Protein AF-A0A1N7IU14-F1 (afdb_monomer_lite)

Radius of gyration: 16.82 Å; chains: 1; bounding box: 38×16×59 Å

Foldseek 3Di:
DDPPPPPPPDQWWKKKKKFAPPPGDIDIGDTDDPVVRVVVQVVVCVVCVRMDIDMDTDPPPPPDPPPDDDDD

Secondary structure (DSSP, 8-state):
--------PPPPEEEEEEEETTT--EEE---B-HHHHHHHHHHHHHH-TTEEEEEEEEPTT-----------

Organism: NCBI:txid80876

pLDDT: mean 79.38, std 20.06, range [40.03, 97.31]

Structure (mmCIF, N/CA/C/O backbone):
data_AF-A0A1N7IU14-F1
#
_entry.id   AF-A0A1N7IU14-F1
#
loop_
_atom_site.group_PDB
_atom_site.id
_atom_site.type_symbol
_atom_site.label_atom_id
_atom_site.label_alt_id
_atom_site.label_comp_id
_atom_site.label_asym_id
_atom_site.label_entity_id
_atom_site.label_seq_id
_atom_site.pdbx_PDB_ins_code
_atom_site.Cartn_x
_atom_site.Cartn_y
_atom_site.Cartn_z
_atom_site.occupancy
_atom_site.B_iso_or_equiv
_atom_site.auth_seq_id
_atom_site.auth_comp_id
_atom_site.auth_asym_id
_ato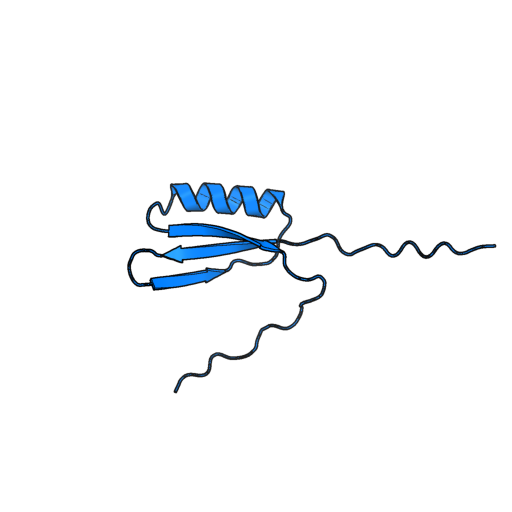m_site.auth_atom_id
_atom_site.pdbx_PDB_model_num
ATOM 1 N N . MET A 1 1 ? 27.459 5.969 -38.153 1.00 41.47 1 MET A N 1
ATOM 2 C CA . MET A 1 1 ? 26.277 5.224 -37.675 1.00 41.47 1 MET A CA 1
ATOM 3 C C . MET A 1 1 ? 26.187 5.472 -36.180 1.00 41.47 1 MET A C 1
ATOM 5 O O . MET A 1 1 ? 27.017 4.954 -35.449 1.00 41.47 1 MET A O 1
ATOM 9 N N . SER A 1 2 ? 25.303 6.375 -35.755 1.00 45.09 2 SER A N 1
ATOM 10 C CA . SER A 1 2 ? 25.155 6.756 -34.347 1.00 45.09 2 SER A CA 1
ATOM 11 C C . SER A 1 2 ? 24.300 5.714 -33.636 1.00 45.09 2 SER A C 1
ATOM 13 O O . SER A 1 2 ? 23.135 5.542 -33.978 1.00 45.09 2 SER A O 1
ATOM 15 N N . THR A 1 3 ? 24.873 4.997 -32.675 1.00 48.47 3 THR A N 1
ATOM 16 C CA . THR A 1 3 ? 24.118 4.130 -31.769 1.00 48.47 3 THR A CA 1
ATOM 17 C C . THR A 1 3 ? 23.497 5.008 -30.691 1.00 48.47 3 THR A C 1
ATOM 19 O O . THR A 1 3 ? 24.166 5.377 -29.727 1.00 48.47 3 THR A O 1
ATOM 22 N N . SER A 1 4 ? 22.231 5.382 -30.868 1.00 52.59 4 SER A N 1
ATOM 23 C CA . SER A 1 4 ? 21.416 5.928 -29.786 1.00 52.59 4 SER A CA 1
ATOM 24 C C . SER A 1 4 ? 21.307 4.857 -28.701 1.00 52.59 4 SER A C 1
ATOM 26 O O . SER A 1 4 ? 20.582 3.880 -28.860 1.00 52.59 4 SER A O 1
ATOM 28 N N . GLN A 1 5 ? 22.078 5.000 -27.622 1.00 53.50 5 GLN A N 1
ATOM 29 C CA . GLN A 1 5 ? 21.811 4.281 -26.382 1.00 53.50 5 GLN A CA 1
ATOM 30 C C . GLN A 1 5 ? 20.504 4.838 -25.825 1.00 53.50 5 GLN A C 1
ATOM 32 O O . GLN A 1 5 ? 20.500 5.835 -25.104 1.00 53.50 5 GLN A O 1
ATOM 37 N N . GLU A 1 6 ? 19.388 4.208 -26.180 1.00 55.91 6 GLU A N 1
ATOM 38 C CA . GLU A 1 6 ? 18.183 4.294 -25.370 1.00 55.91 6 GLU A CA 1
ATOM 39 C C . GLU A 1 6 ? 18.555 3.704 -24.008 1.00 55.91 6 GLU A C 1
ATOM 41 O O . GLU A 1 6 ? 18.652 2.490 -23.834 1.00 55.91 6 GLU A O 1
ATOM 46 N N . HIS A 1 7 ? 18.867 4.578 -23.048 1.00 49.56 7 HIS A N 1
ATOM 47 C CA . HIS A 1 7 ? 18.806 4.233 -21.636 1.00 49.56 7 HIS A CA 1
ATOM 48 C C . HIS A 1 7 ? 17.350 3.852 -21.374 1.00 49.56 7 HIS A C 1
ATOM 50 O O . HIS A 1 7 ? 16.530 4.707 -21.049 1.00 49.56 7 HIS A O 1
ATOM 56 N N . GLY A 1 8 ? 17.011 2.583 -21.598 1.00 53.88 8 GLY A N 1
ATOM 57 C CA . GLY A 1 8 ? 15.751 2.015 -21.160 1.00 53.88 8 GLY A CA 1
ATOM 58 C C . GLY A 1 8 ? 15.743 2.096 -19.645 1.00 53.88 8 GLY A C 1
ATOM 59 O O . GLY A 1 8 ? 16.297 1.224 -18.978 1.00 53.88 8 GLY A O 1
ATOM 60 N N . SER A 1 9 ? 15.207 3.191 -19.104 1.00 65.12 9 SER A N 1
ATOM 61 C CA . SER A 1 9 ? 14.947 3.317 -17.678 1.00 65.12 9 SER A CA 1
ATOM 62 C C . SER A 1 9 ? 14.135 2.098 -17.272 1.00 65.12 9 SER A C 1
ATOM 64 O O . SER A 1 9 ? 13.130 1.780 -17.914 1.00 65.12 9 SER A O 1
ATOM 66 N N . ALA A 1 10 ? 14.610 1.379 -16.256 1.00 70.12 10 ALA A N 1
ATOM 67 C CA . ALA A 1 10 ? 13.844 0.281 -15.701 1.00 70.12 10 ALA A CA 1
ATOM 68 C C . ALA A 1 10 ? 12.431 0.790 -15.345 1.00 70.12 10 ALA A C 1
ATOM 70 O O . ALA A 1 10 ? 12.266 1.961 -14.981 1.00 70.12 10 ALA A O 1
ATOM 71 N N . PRO A 1 11 ? 11.391 -0.037 -15.537 1.00 77.00 11 PRO A N 1
ATOM 72 C CA . PRO A 1 11 ? 10.041 0.371 -15.198 1.00 77.00 11 PRO A CA 1
ATOM 73 C C . PRO A 1 11 ? 9.964 0.645 -13.697 1.00 77.00 11 PRO A C 1
ATOM 75 O O . PRO A 1 11 ? 10.294 -0.221 -12.889 1.00 77.00 11 PRO A O 1
ATOM 78 N N . ILE A 1 12 ? 9.480 1.837 -13.346 1.00 87.19 12 ILE A N 1
ATOM 79 C CA . ILE A 1 12 ? 9.297 2.250 -11.957 1.00 87.19 12 ILE A CA 1
ATOM 80 C C . ILE A 1 12 ? 8.376 1.250 -11.251 1.00 87.19 12 ILE A C 1
ATOM 82 O O . ILE A 1 12 ? 7.207 1.098 -11.614 1.00 87.19 12 ILE A O 1
ATOM 86 N N . MET A 1 13 ? 8.896 0.618 -10.203 1.00 93.19 13 MET A N 1
ATOM 87 C CA . MET A 1 13 ? 8.134 -0.291 -9.352 1.00 93.19 13 MET A CA 1
ATOM 88 C C . MET A 1 13 ? 7.640 0.415 -8.090 1.00 93.19 13 MET A C 1
ATOM 90 O O . MET A 1 13 ? 8.279 1.328 -7.567 1.00 93.19 13 MET A O 1
ATOM 94 N N . TYR A 1 14 ? 6.517 -0.055 -7.558 1.00 94.56 14 TYR A N 1
ATOM 95 C CA . TYR A 1 14 ? 5.914 0.412 -6.314 1.00 94.56 14 TYR A CA 1
ATOM 96 C C . TYR A 1 14 ? 5.700 -0.754 -5.358 1.00 94.56 14 TYR A C 1
ATOM 98 O O . TYR A 1 14 ? 5.531 -1.892 -5.778 1.00 94.56 14 TYR A O 1
ATOM 106 N N . ARG A 1 15 ? 5.667 -0.483 -4.058 1.00 95.31 15 ARG A N 1
ATOM 107 C CA . ARG A 1 15 ? 5.225 -1.442 -3.040 1.00 95.31 15 ARG A CA 1
ATOM 108 C C . ARG A 1 15 ? 4.107 -0.832 -2.208 1.00 95.31 15 ARG A C 1
ATOM 110 O O . ARG A 1 15 ? 4.099 0.373 -1.967 1.00 95.31 15 ARG A O 1
ATOM 117 N N . VAL A 1 16 ? 3.190 -1.678 -1.751 1.00 96.94 16 VAL A N 1
ATOM 118 C CA . VAL A 1 16 ? 2.146 -1.291 -0.796 1.00 96.94 16 VAL A CA 1
ATOM 119 C C . VAL A 1 16 ? 2.731 -1.333 0.609 1.00 96.94 16 VAL A C 1
ATOM 121 O O . VAL A 1 16 ? 3.223 -2.375 1.037 1.00 96.94 16 VAL A O 1
ATOM 124 N N . CYS A 1 17 ? 2.669 -0.224 1.331 1.00 96.50 17 CYS A N 1
ATOM 125 C CA . CYS A 1 17 ? 3.050 -0.126 2.733 1.00 96.50 17 CYS A CA 1
ATOM 126 C C . CYS A 1 17 ? 1.807 0.105 3.591 1.00 96.50 17 CYS A C 1
ATOM 128 O O . CYS A 1 17 ? 0.814 0.666 3.123 1.00 96.50 17 CYS A O 1
ATOM 130 N N . TRP A 1 18 ? 1.853 -0.347 4.843 1.00 96.06 18 TRP A N 1
ATOM 131 C CA . TRP A 1 18 ? 0.759 -0.151 5.782 1.00 96.06 18 TRP A CA 1
ATOM 132 C C . TRP A 1 18 ? 1.233 0.073 7.214 1.00 96.06 18 TRP A C 1
ATOM 134 O O . TRP A 1 18 ? 2.288 -0.407 7.637 1.00 96.06 18 TRP A O 1
ATOM 144 N N . ALA A 1 19 ? 0.398 0.778 7.972 1.00 95.12 19 ALA A N 1
ATOM 145 C CA . ALA A 1 19 ? 0.544 1.017 9.399 1.00 95.12 19 ALA A CA 1
ATOM 146 C C . ALA A 1 19 ? -0.773 0.690 10.100 1.00 95.12 19 ALA A C 1
ATOM 148 O O . ALA A 1 19 ? -1.836 1.155 9.691 1.00 95.12 19 ALA A O 1
ATOM 149 N N . SER A 1 20 ? -0.710 -0.100 11.167 1.00 91.38 20 SER A N 1
ATOM 150 C CA . SER A 1 20 ? -1.850 -0.354 12.040 1.00 91.38 20 SER A CA 1
ATOM 151 C C . SER A 1 20 ? -1.956 0.750 13.081 1.00 91.38 20 SER A C 1
ATOM 153 O O . SER A 1 20 ? -1.035 0.939 13.880 1.00 91.38 20 SER A O 1
ATOM 155 N N . VAL A 1 21 ? -3.106 1.426 13.135 1.00 82.38 21 VAL A N 1
ATOM 156 C CA . VAL A 1 21 ? -3.381 2.404 14.206 1.00 82.38 21 VAL A CA 1
ATOM 157 C C . VAL A 1 21 ? -3.558 1.710 15.559 1.00 82.38 21 VAL A C 1
ATOM 159 O O . VAL A 1 21 ? -3.354 2.311 16.610 1.00 82.38 21 VAL A O 1
ATOM 162 N N . VAL A 1 22 ? -3.884 0.414 15.536 1.00 80.25 22 VAL A N 1
ATOM 163 C CA . VAL A 1 22 ? -4.022 -0.434 16.719 1.00 80.25 22 VAL A CA 1
ATOM 164 C C . VAL A 1 22 ? -2.756 -1.278 16.870 1.00 80.25 22 VAL A C 1
ATOM 166 O O . VAL A 1 22 ? -2.484 -2.167 16.064 1.00 80.25 22 VAL A O 1
ATOM 169 N N . GLY A 1 23 ? -1.952 -0.982 17.891 1.00 77.62 23 GLY A N 1
ATOM 170 C CA . GLY A 1 23 ? -0.752 -1.755 18.233 1.00 77.62 23 GLY A CA 1
ATOM 171 C C . GLY A 1 23 ? 0.542 -1.345 17.520 1.00 77.62 23 GLY A C 1
ATOM 172 O O . GLY A 1 23 ? 1.573 -1.953 17.786 1.00 77.62 23 GLY A O 1
ATOM 173 N N . GLY A 1 24 ? 0.518 -0.329 16.647 1.00 83.25 24 GLY A N 1
ATOM 174 C CA . GLY A 1 24 ? 1.734 0.252 16.059 1.00 83.25 24 GLY A CA 1
ATOM 175 C C . GLY A 1 24 ? 2.538 -0.706 15.173 1.00 83.25 24 GLY A C 1
ATOM 176 O O . GLY A 1 24 ? 3.748 -0.550 15.042 1.00 83.25 24 GLY A O 1
ATOM 177 N N . ALA A 1 25 ? 1.888 -1.723 14.603 1.00 88.50 25 ALA A N 1
ATOM 178 C CA . ALA A 1 25 ? 2.514 -2.633 13.651 1.00 88.50 25 ALA A CA 1
ATOM 179 C C . ALA A 1 25 ? 2.633 -1.978 12.266 1.00 88.50 25 ALA A C 1
ATOM 181 O O . ALA A 1 25 ? 1.735 -1.248 11.851 1.00 88.50 25 ALA A O 1
ATOM 182 N N . TYR A 1 26 ? 3.703 -2.296 11.540 1.00 93.88 26 TYR A N 1
ATOM 183 C CA . TYR A 1 26 ? 3.961 -1.808 10.184 1.00 93.88 26 TYR A CA 1
ATOM 184 C C . TYR A 1 26 ? 4.331 -2.972 9.266 1.00 93.88 26 TYR A C 1
ATOM 186 O O . TYR A 1 26 ? 4.906 -3.966 9.720 1.00 93.88 26 TYR A O 1
ATOM 194 N N . GLY A 1 27 ? 4.040 -2.838 7.974 1.00 93.06 27 GLY A N 1
ATOM 195 C CA . GLY A 1 27 ? 4.418 -3.831 6.975 1.00 93.06 27 GLY A CA 1
ATOM 196 C C . GLY A 1 27 ? 4.539 -3.255 5.571 1.00 93.06 27 GLY A C 1
ATOM 197 O O . GLY A 1 27 ? 4.080 -2.152 5.286 1.00 93.06 27 GLY A O 1
ATOM 198 N N . GLN A 1 28 ? 5.183 -4.024 4.695 1.00 94.50 28 GLN A N 1
ATOM 199 C CA . GLN A 1 28 ? 5.396 -3.671 3.295 1.00 94.50 28 GLN A CA 1
ATOM 200 C C . GLN A 1 28 ? 5.253 -4.907 2.400 1.00 94.50 28 GLN A C 1
ATOM 202 O O . GLN A 1 28 ? 5.670 -6.008 2.768 1.00 94.50 28 GLN A O 1
ATOM 207 N N . GLY A 1 29 ? 4.658 -4.711 1.229 1.00 92.62 29 GLY A N 1
ATOM 208 C CA . GLY A 1 29 ? 4.503 -5.710 0.183 1.00 92.62 29 GLY A CA 1
ATOM 209 C C . GLY A 1 29 ? 5.732 -5.819 -0.719 1.00 92.62 29 GLY A C 1
ATOM 210 O O . GLY A 1 29 ? 6.750 -5.146 -0.535 1.00 92.62 29 GLY A O 1
ATOM 211 N N . ARG A 1 30 ? 5.628 -6.689 -1.726 1.00 92.81 30 ARG A N 1
ATOM 212 C CA . ARG A 1 30 ? 6.660 -6.840 -2.760 1.00 92.81 30 ARG A CA 1
ATOM 213 C C . ARG A 1 30 ? 6.577 -5.693 -3.781 1.00 92.81 30 ARG A C 1
ATOM 215 O O . ARG A 1 30 ? 5.483 -5.172 -3.984 1.00 92.81 30 ARG A O 1
ATOM 222 N N . PRO A 1 31 ? 7.689 -5.326 -4.442 1.00 94.06 31 PRO A N 1
ATOM 223 C CA . PRO A 1 31 ? 7.651 -4.418 -5.582 1.00 94.06 31 PRO A CA 1
ATOM 224 C C . PRO A 1 31 ? 6.781 -4.979 -6.715 1.00 94.06 31 PRO A C 1
ATOM 226 O O . PRO A 1 31 ? 6.862 -6.169 -7.028 1.00 94.06 31 PRO A O 1
ATOM 229 N N . MET A 1 32 ? 5.960 -4.127 -7.316 1.00 94.62 32 MET A N 1
ATOM 230 C CA . MET A 1 32 ? 5.016 -4.445 -8.382 1.00 94.62 32 MET A CA 1
ATOM 231 C C . MET A 1 32 ? 4.700 -3.195 -9.225 1.00 94.62 32 MET A C 1
ATOM 233 O O . MET A 1 32 ? 5.000 -2.076 -8.798 1.00 94.62 32 MET A O 1
ATOM 237 N N . PRO A 1 33 ? 4.087 -3.355 -10.409 1.00 94.19 33 PRO A N 1
ATOM 238 C CA . PRO A 1 33 ? 3.581 -2.233 -11.192 1.00 94.19 33 PRO A CA 1
ATOM 239 C C . PRO A 1 33 ? 2.587 -1.363 -10.410 1.00 94.19 33 PRO A C 1
ATOM 241 O O . PRO A 1 33 ? 1.897 -1.836 -9.505 1.00 94.19 33 PRO A O 1
ATOM 244 N N . ARG A 1 34 ? 2.524 -0.073 -10.756 1.00 93.94 34 ARG A N 1
ATOM 245 C CA . ARG A 1 34 ? 1.732 0.923 -10.021 1.00 93.94 34 ARG A CA 1
ATOM 246 C C . ARG A 1 34 ? 0.247 0.569 -9.933 1.00 93.94 34 ARG A C 1
ATOM 248 O O . ARG A 1 34 ? -0.330 0.670 -8.860 1.00 93.94 34 ARG A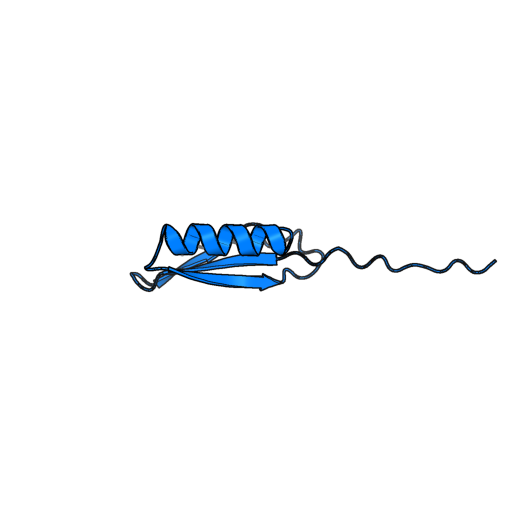 O 1
ATOM 255 N N . ASP A 1 35 ? -0.343 0.164 -11.047 1.00 96.19 35 ASP A N 1
ATOM 256 C CA . ASP A 1 35 ? -1.749 -0.229 -11.169 1.00 96.19 35 ASP A CA 1
ATOM 257 C C . ASP A 1 35 ? -2.095 -1.407 -10.249 1.00 96.19 35 ASP A C 1
ATOM 259 O O . ASP A 1 35 ? -3.093 -1.371 -9.529 1.00 96.19 35 ASP A O 1
ATOM 263 N N . VAL A 1 36 ? -1.223 -2.418 -10.201 1.00 96.38 36 VAL A N 1
ATOM 264 C CA . VAL A 1 36 ? -1.373 -3.563 -9.294 1.00 96.38 36 VAL A CA 1
ATOM 265 C C . VAL A 1 36 ? -1.269 -3.112 -7.836 1.00 96.38 36 VAL A C 1
ATOM 267 O O . VAL A 1 36 ? -2.062 -3.542 -6.999 1.00 96.38 36 VAL A O 1
ATOM 270 N N . ALA A 1 37 ? -0.326 -2.220 -7.524 1.00 96.31 37 ALA A N 1
ATOM 271 C CA . ALA A 1 37 ? -0.151 -1.708 -6.169 1.00 96.31 37 ALA A CA 1
ATOM 272 C C . ALA A 1 37 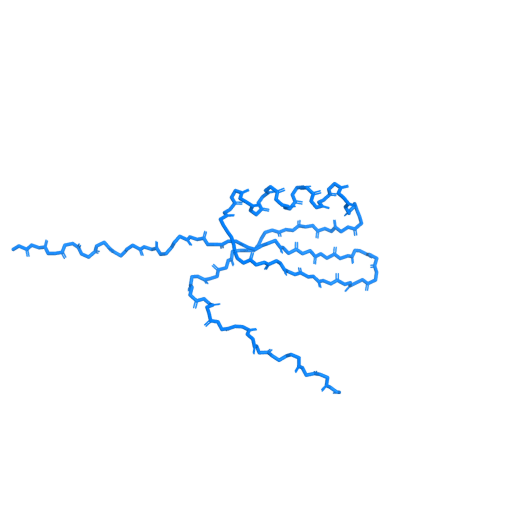? -1.362 -0.881 -5.703 1.00 96.31 37 ALA A C 1
ATOM 274 O O . ALA A 1 37 ? -1.819 -1.055 -4.575 1.00 96.31 37 ALA A O 1
ATOM 275 N N . GLU A 1 38 ? -1.903 -0.015 -6.567 1.00 97.00 38 GLU A N 1
ATOM 276 C CA . GLU A 1 38 ? -3.117 0.771 -6.305 1.00 97.00 38 GLU A CA 1
ATOM 277 C C . GLU A 1 38 ? -4.324 -0.140 -6.053 1.00 97.00 38 GLU A C 1
ATOM 279 O O . GLU A 1 38 ? -5.052 0.064 -5.079 1.00 97.00 38 GLU A O 1
ATOM 284 N N . PHE A 1 39 ? -4.494 -1.182 -6.872 1.00 97.31 39 PHE A N 1
ATOM 285 C CA . PHE A 1 39 ? -5.563 -2.163 -6.696 1.00 97.31 39 PHE A CA 1
ATOM 286 C C . PHE A 1 39 ? -5.464 -2.892 -5.349 1.00 97.31 39 PHE A C 1
ATOM 288 O O . PHE A 1 39 ? -6.438 -2.925 -4.599 1.00 97.31 39 PHE A O 1
ATOM 295 N N . ILE A 1 40 ? -4.287 -3.433 -5.011 1.00 96.75 40 ILE A N 1
ATOM 296 C CA . ILE A 1 40 ? -4.085 -4.158 -3.748 1.00 96.75 40 ILE A CA 1
ATOM 297 C C . ILE A 1 40 ? -4.272 -3.228 -2.550 1.00 96.75 40 ILE A C 1
ATOM 299 O O . ILE A 1 40 ? -4.936 -3.606 -1.591 1.00 96.75 40 ILE A O 1
ATOM 303 N N . ALA A 1 41 ? -3.718 -2.012 -2.590 1.00 96.06 41 ALA A N 1
ATOM 304 C CA . ALA A 1 41 ? -3.879 -1.047 -1.504 1.00 96.06 41 ALA A CA 1
ATOM 305 C C . ALA A 1 41 ? -5.358 -0.707 -1.260 1.00 96.06 41 ALA A C 1
ATOM 307 O O . ALA A 1 41 ? -5.778 -0.594 -0.109 1.00 96.06 41 ALA A O 1
ATOM 308 N N . TYR A 1 42 ? -6.148 -0.577 -2.330 1.00 96.44 42 TYR A N 1
ATOM 309 C CA . TYR A 1 42 ? -7.585 -0.350 -2.232 1.00 96.44 42 TYR A CA 1
ATOM 310 C C . TYR A 1 42 ? -8.317 -1.551 -1.621 1.00 96.44 42 TYR A C 1
ATOM 312 O O . TYR A 1 42 ? -9.032 -1.376 -0.636 1.00 96.44 42 TYR A O 1
ATOM 320 N N . ASP A 1 43 ? -8.104 -2.758 -2.147 1.00 97.06 43 ASP A N 1
ATOM 321 C CA . ASP A 1 43 ? -8.745 -3.985 -1.652 1.00 97.06 43 ASP A CA 1
ATOM 322 C C . ASP A 1 43 ? -8.442 -4.231 -0.162 1.00 97.06 43 ASP A C 1
ATOM 324 O O . ASP A 1 43 ? -9.339 -4.400 0.668 1.00 97.06 43 ASP A O 1
ATOM 328 N N . GLU A 1 44 ? -7.171 -4.109 0.212 1.00 94.88 44 GLU A N 1
ATOM 329 C CA . GLU A 1 44 ? -6.701 -4.239 1.590 1.00 94.88 44 GLU A CA 1
ATOM 330 C C . GLU A 1 44 ? -7.292 -3.168 2.522 1.00 94.88 44 GLU A C 1
ATOM 332 O O . GLU A 1 44 ? -7.622 -3.463 3.674 1.00 94.88 44 GLU A O 1
ATOM 337 N N . SER A 1 45 ? -7.478 -1.935 2.036 1.00 94.12 45 SER A N 1
ATOM 338 C CA . SER A 1 45 ? -8.103 -0.862 2.823 1.00 94.12 45 SER A CA 1
ATOM 339 C C . SER A 1 45 ? -9.565 -1.156 3.175 1.00 94.12 45 SER A C 1
ATOM 341 O O . SER A 1 45 ? -10.031 -0.759 4.245 1.00 94.12 45 SER A O 1
ATOM 343 N N . LEU A 1 46 ? -10.273 -1.900 2.317 1.00 94.56 46 LEU A N 1
ATOM 344 C CA . LEU A 1 46 ? -11.640 -2.352 2.578 1.00 94.56 46 LEU A CA 1
ATOM 345 C C . LEU A 1 46 ? -11.662 -3.513 3.580 1.00 94.56 46 LEU A C 1
ATOM 347 O O . LEU A 1 46 ? -12.520 -3.549 4.464 1.00 94.56 46 LEU A O 1
ATOM 351 N N . ALA A 1 47 ? -10.713 -4.445 3.468 1.00 94.56 47 ALA A N 1
ATOM 352 C CA . ALA A 1 47 ? -10.602 -5.601 4.359 1.00 94.56 47 ALA A CA 1
ATOM 353 C C . ALA A 1 47 ? -10.114 -5.229 5.773 1.00 94.56 47 ALA A C 1
ATOM 355 O O . ALA A 1 47 ? -10.479 -5.873 6.763 1.00 94.56 47 ALA A O 1
ATOM 356 N N . HIS A 1 48 ? -9.290 -4.185 5.885 1.00 92.38 48 HIS A N 1
ATOM 357 C CA . HIS A 1 48 ? -8.642 -3.778 7.127 1.00 92.38 48 HIS A CA 1
ATOM 358 C C . HIS A 1 48 ? -8.801 -2.272 7.401 1.00 92.38 48 HIS A C 1
ATOM 360 O O . HIS A 1 48 ? -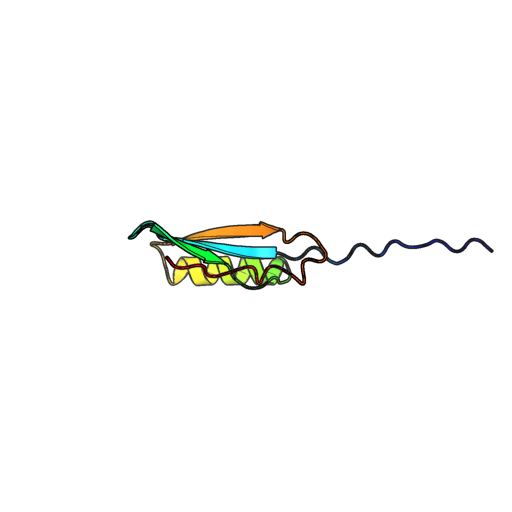7.823 -1.525 7.345 1.00 92.38 48 HIS A O 1
ATOM 366 N N . PRO A 1 49 ? -9.996 -1.818 7.826 1.00 89.75 49 PRO A N 1
ATOM 367 C CA . PRO A 1 49 ? -10.293 -0.393 8.027 1.00 89.75 49 PRO A CA 1
ATOM 368 C C . PRO A 1 49 ? -9.496 0.271 9.166 1.00 89.75 49 PRO A C 1
ATOM 370 O O . PRO A 1 49 ? -9.511 1.489 9.310 1.00 89.75 49 PRO A O 1
ATOM 373 N N . LEU A 1 50 ? -8.804 -0.515 9.997 1.00 91.81 50 LEU A N 1
ATOM 374 C CA . LEU A 1 50 ? -7.930 -0.027 11.074 1.00 91.81 50 LEU A CA 1
ATOM 375 C C . LEU A 1 50 ? -6.466 0.137 10.633 1.00 91.81 50 LEU A C 1
ATOM 377 O O . LEU A 1 50 ? -5.590 0.419 11.455 1.00 91.81 50 LEU A O 1
ATOM 381 N N . ARG A 1 51 ? -6.171 -0.087 9.354 1.00 93.81 51 ARG A N 1
ATOM 382 C CA . ARG A 1 51 ? -4.847 0.120 8.781 1.00 93.81 51 ARG A CA 1
ATOM 383 C C . ARG A 1 51 ? -4.893 1.275 7.797 1.00 93.81 51 ARG A C 1
ATOM 385 O O . ARG A 1 51 ? -5.831 1.418 7.022 1.00 93.81 5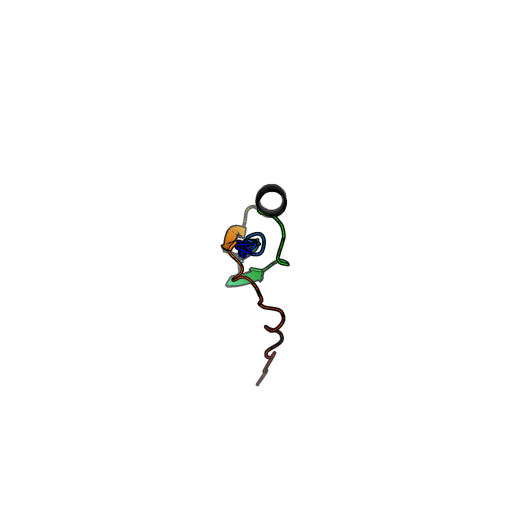1 ARG A O 1
ATOM 392 N N . THR A 1 52 ? -3.836 2.069 7.817 1.00 94.25 52 THR A N 1
ATOM 393 C CA . THR A 1 52 ? -3.581 3.082 6.798 1.00 94.25 52 THR A CA 1
ATOM 394 C C . THR A 1 52 ? -2.636 2.485 5.773 1.00 94.25 52 THR A C 1
ATOM 396 O O . THR A 1 52 ? -1.591 1.959 6.156 1.00 94.25 52 THR A O 1
ATOM 399 N N . TYR A 1 53 ? -2.987 2.590 4.494 1.00 95.50 53 TYR A N 1
ATOM 400 C CA . TYR A 1 53 ? -2.207 2.077 3.371 1.00 95.50 53 TYR A CA 1
ATOM 401 C C . TYR A 1 53 ? -1.653 3.233 2.532 1.00 95.50 53 TYR A C 1
ATOM 403 O O . TYR A 1 53 ? -2.330 4.242 2.336 1.00 95.50 53 TYR A O 1
ATOM 411 N N . TRP A 1 54 ? -0.426 3.096 2.032 1.00 95.81 54 TRP A N 1
ATOM 412 C CA . TRP A 1 54 ? 0.186 4.033 1.084 1.00 95.81 54 TRP A CA 1
ATOM 413 C C . TRP A 1 54 ? 1.118 3.297 0.121 1.00 95.81 54 TRP A C 1
ATOM 415 O O . TRP A 1 54 ? 1.503 2.151 0.349 1.00 95.81 54 TRP A O 1
ATOM 425 N N . LEU A 1 55 ? 1.478 3.964 -0.972 1.00 96.00 55 LEU A N 1
ATOM 426 C CA . LEU A 1 55 ? 2.396 3.433 -1.973 1.00 96.00 55 LEU A CA 1
ATOM 427 C C . LEU A 1 55 ? 3.770 4.066 -1.816 1.00 96.00 55 LEU A C 1
ATOM 429 O O . LEU A 1 55 ? 3.891 5.286 -1.722 1.00 96.00 55 LEU A O 1
ATOM 433 N N . GLU A 1 56 ? 4.807 3.238 -1.846 1.00 95.75 56 GLU A N 1
ATOM 434 C CA . GLU A 1 56 ? 6.193 3.692 -1.905 1.00 95.75 56 GLU A CA 1
ATOM 435 C C . GLU A 1 56 ? 6.822 3.285 -3.228 1.00 95.75 56 GLU A C 1
ATOM 437 O O . GLU A 1 56 ? 6.752 2.123 -3.637 1.00 95.75 56 GLU A O 1
ATOM 442 N N . GLN A 1 57 ? 7.468 4.244 -3.888 1.00 93.50 57 GLN A N 1
ATOM 443 C CA . GLN A 1 57 ? 8.275 3.972 -5.067 1.00 93.50 57 GLN A CA 1
ATOM 444 C C . GLN A 1 57 ? 9.523 3.188 -4.648 1.00 93.50 57 GLN A C 1
ATOM 446 O O . GLN A 1 57 ? 10.258 3.591 -3.745 1.00 93.50 57 GLN A O 1
ATOM 451 N N . CYS A 1 58 ? 9.756 2.051 -5.293 1.00 89.44 58 CYS A N 1
ATOM 452 C CA . CYS A 1 58 ? 10.963 1.268 -5.098 1.00 89.44 58 CYS A CA 1
ATOM 453 C C . CYS A 1 58 ? 12.059 1.851 -5.998 1.00 89.44 58 CYS A C 1
ATOM 455 O O . CYS A 1 58 ? 11.827 1.976 -7.201 1.00 89.44 58 CYS A O 1
ATOM 457 N N . PRO A 1 59 ? 13.234 2.222 -5.457 1.00 76.06 59 PRO A N 1
ATOM 458 C CA . PRO A 1 59 ? 14.343 2.651 -6.294 1.00 76.06 59 PRO A CA 1
ATOM 459 C C . PRO A 1 59 ? 14.731 1.503 -7.230 1.00 76.06 59 PRO A C 1
ATOM 461 O O . PRO A 1 59 ? 14.876 0.357 -6.788 1.00 76.06 59 PRO A O 1
ATOM 464 N N . ASP A 1 60 ? 14.858 1.818 -8.518 1.00 64.69 60 ASP A N 1
ATOM 465 C CA . ASP A 1 60 ? 15.264 0.871 -9.550 1.00 64.69 60 ASP A CA 1
ATOM 466 C C . ASP A 1 60 ? 16.553 0.153 -9.122 1.00 64.69 60 ASP A C 1
ATOM 468 O O . ASP A 1 60 ? 17.580 0.782 -8.868 1.00 64.69 60 ASP A O 1
ATOM 472 N N . GLY A 1 61 ? 16.489 -1.176 -9.005 1.00 55.16 61 GLY A N 1
ATOM 473 C CA . GLY A 1 61 ? 17.667 -2.015 -8.768 1.00 55.16 61 GLY A CA 1
ATOM 474 C C . GLY A 1 61 ? 17.947 -2.475 -7.334 1.00 55.16 61 GLY A C 1
ATOM 475 O O . GLY A 1 61 ? 19.066 -2.910 -7.078 1.00 55.16 61 GLY A O 1
ATOM 476 N N . LEU A 1 62 ? 16.987 -2.468 -6.399 1.00 54.69 62 LEU A N 1
ATOM 477 C CA . LEU A 1 62 ? 17.204 -3.088 -5.078 1.00 54.69 62 LEU A CA 1
ATOM 478 C C . LEU A 1 62 ? 16.801 -4.575 -5.016 1.00 54.69 62 LEU A C 1
ATOM 480 O O . LEU A 1 62 ? 16.011 -5.003 -4.174 1.00 54.69 62 LEU A O 1
ATOM 484 N N . GLU A 1 63 ? 17.454 -5.400 -5.837 1.00 56.31 63 GLU A N 1
ATOM 485 C CA . GLU A 1 63 ? 17.895 -6.703 -5.332 1.00 56.31 63 GLU A CA 1
ATOM 486 C C . GLU A 1 63 ? 18.989 -6.441 -4.285 1.00 56.31 63 GLU A C 1
ATOM 488 O O . GLU A 1 63 ? 20.162 -6.388 -4.627 1.00 56.31 63 GLU A O 1
ATOM 493 N N . ASN A 1 64 ? 18.606 -6.159 -3.034 1.00 51.25 64 ASN A N 1
ATOM 494 C CA . ASN A 1 64 ? 19.377 -6.388 -1.795 1.00 51.25 64 ASN A CA 1
ATOM 495 C C . ASN A 1 64 ? 18.866 -5.493 -0.663 1.00 51.25 64 ASN A C 1
ATOM 497 O O . ASN A 1 64 ? 19.399 -4.428 -0.370 1.00 51.25 64 ASN A O 1
ATOM 501 N N . GLY A 1 65 ? 17.839 -5.979 0.027 1.00 47.16 65 GLY A N 1
ATOM 502 C CA . GLY A 1 65 ? 17.395 -5.441 1.311 1.00 47.16 65 GLY A CA 1
ATOM 503 C C . GLY A 1 65 ? 17.141 -6.532 2.342 1.00 47.16 65 GLY A C 1
ATOM 504 O O . GLY A 1 65 ? 16.458 -6.298 3.331 1.00 47.16 65 GLY A O 1
ATOM 505 N N . MET A 1 66 ? 17.688 -7.732 2.131 1.00 48.44 66 MET A N 1
ATOM 506 C CA . MET A 1 66 ? 17.745 -8.792 3.134 1.00 48.44 66 MET A CA 1
ATOM 507 C C . MET A 1 66 ? 18.834 -8.456 4.172 1.00 48.44 66 MET A C 1
ATOM 509 O O . MET A 1 66 ? 19.720 -9.255 4.448 1.00 48.44 66 MET A O 1
ATOM 513 N N . HIS A 1 67 ? 18.803 -7.255 4.757 1.00 46.41 67 HIS A N 1
ATOM 514 C CA . HIS A 1 67 ? 19.661 -6.908 5.885 1.00 46.41 67 HIS A CA 1
ATOM 515 C C . HIS A 1 67 ? 18.851 -6.862 7.176 1.00 46.41 67 HIS A C 1
ATOM 517 O O . HIS A 1 67 ? 18.418 -5.827 7.662 1.00 46.41 67 HIS A O 1
ATOM 523 N N . ARG A 1 68 ? 18.788 -8.067 7.751 1.00 42.75 68 ARG A N 1
ATOM 524 C CA . ARG A 1 68 ? 18.831 -8.349 9.186 1.00 42.75 68 ARG A CA 1
ATOM 525 C C . ARG A 1 68 ? 17.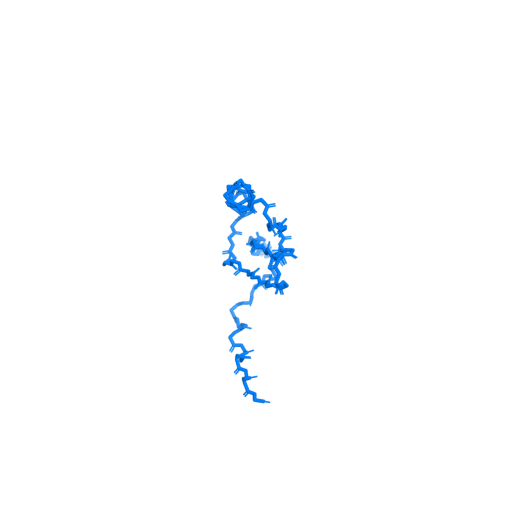616 -7.935 10.011 1.00 42.75 68 ARG A C 1
ATOM 527 O O . ARG A 1 68 ? 17.575 -6.889 10.645 1.00 42.75 68 ARG A O 1
ATOM 534 N N . ALA A 1 69 ? 16.812 -8.960 10.277 1.00 50.50 69 ALA A N 1
ATOM 535 C CA . ALA A 1 69 ? 16.577 -9.334 11.663 1.00 50.50 69 ALA A CA 1
ATOM 536 C C . ALA A 1 69 ? 17.898 -9.276 12.462 1.00 50.50 69 ALA A C 1
ATOM 538 O O . ALA A 1 69 ? 18.821 -10.061 12.229 1.00 50.50 69 ALA A O 1
ATOM 539 N N . ARG A 1 70 ? 17.987 -8.362 13.426 1.00 44.25 70 ARG A N 1
ATOM 540 C CA . ARG A 1 70 ? 18.756 -8.592 14.648 1.00 44.25 70 ARG A CA 1
ATOM 541 C C . ARG A 1 70 ? 17.864 -8.263 15.837 1.00 44.25 70 ARG A C 1
ATOM 543 O O . ARG A 1 70 ? 17.693 -7.111 16.205 1.00 44.25 70 ARG A O 1
ATOM 550 N N . LYS A 1 71 ? 17.311 -9.334 16.411 1.00 47.28 71 LYS A N 1
ATOM 551 C CA . LYS A 1 71 ? 17.124 -9.460 17.857 1.00 47.28 71 LYS A CA 1
ATOM 552 C C . LYS A 1 71 ? 18.492 -9.243 18.520 1.00 47.28 71 LYS A C 1
ATOM 554 O O . LYS A 1 71 ? 19.442 -9.899 18.087 1.00 47.28 71 LYS A O 1
ATOM 559 N N . HIS A 1 72 ? 18.603 -8.357 19.504 1.00 40.03 72 HIS A N 1
ATOM 560 C CA . HIS A 1 72 ? 18.711 -8.709 20.928 1.00 40.03 72 HIS A CA 1
ATOM 561 C C . HIS A 1 72 ? 18.787 -7.439 21.778 1.00 40.03 72 HIS A C 1
ATOM 563 O O . HIS A 1 72 ? 19.535 -6.523 21.375 1.00 40.03 72 HIS A O 1
#

Sequence (72 aa):
MSTSQEHGSAPIMYRVCWASVVGGAYGQGRPMPRDVAEFIAYDESLAHPLRTYWLEQCPDGLENGMHRARKH